Protein AF-A0A502BNX2-F1 (afdb_monomer)

Radius of gyration: 26.46 Å; Cα contacts (8 Å, |Δi|>4): 18; chains: 1; bounding box: 55×59×56 Å

pLDDT: mean 72.1, std 10.44, range [44.0, 94.62]

Sequence (86 aa):
MKQTVIITAIFSLLLSASAYANEPSPTGLPGVRTQTPIVSAPPPAPEPDNQPAGTWKHFRVGNTDVSISGSVNVDVGTGNSRRSGR

Structure (mmCIF, N/CA/C/O backbone):
data_AF-A0A502BNX2-F1
#
_entry.id   AF-A0A502BNX2-F1
#
loop_
_atom_site.group_PDB
_atom_site.id
_atom_site.type_symbol
_atom_site.label_atom_id
_atom_site.label_alt_id
_atom_site.label_comp_id
_atom_site.label_asym_id
_atom_site.label_entity_id
_atom_site.label_seq_id
_atom_site.pdbx_PDB_ins_code
_atom_site.Cartn_x
_atom_site.Cartn_y
_atom_site.Cartn_z
_atom_site.occupancy
_atom_site.B_iso_or_equiv
_atom_site.auth_seq_id
_atom_site.auth_comp_id
_atom_site.auth_asym_id
_atom_site.auth_atom_id
_atom_site.pdbx_PDB_model_num
ATOM 1 N N . MET A 1 1 ? 4.996 -46.916 -23.959 1.00 59.78 1 MET A N 1
ATOM 2 C CA . MET A 1 1 ? 4.476 -45.835 -24.833 1.00 59.78 1 MET A CA 1
ATOM 3 C C . MET A 1 1 ? 3.942 -44.632 -24.055 1.00 59.78 1 MET A C 1
ATOM 5 O O . MET A 1 1 ? 4.289 -43.519 -24.403 1.00 59.78 1 MET A O 1
ATOM 9 N N . LYS A 1 2 ? 3.140 -44.806 -22.992 1.00 58.84 2 LYS A N 1
ATOM 10 C CA . LYS A 1 2 ? 2.593 -43.666 -22.221 1.00 58.84 2 LYS A CA 1
ATOM 11 C C . LYS A 1 2 ? 3.654 -42.913 -21.396 1.00 58.84 2 LYS A C 1
ATOM 13 O O . LYS A 1 2 ? 3.673 -41.692 -21.393 1.00 58.84 2 LYS A O 1
ATOM 18 N N . GLN A 1 3 ? 4.583 -43.635 -20.765 1.00 62.00 3 GLN A N 1
ATOM 19 C CA . GLN A 1 3 ? 5.653 -43.035 -19.951 1.00 62.00 3 GLN A CA 1
ATOM 20 C C . GLN A 1 3 ? 6.677 -42.244 -20.780 1.00 62.00 3 GLN A C 1
ATOM 22 O O . GLN A 1 3 ? 7.107 -41.175 -20.367 1.00 62.00 3 GLN A O 1
ATOM 27 N N . THR A 1 4 ? 7.010 -42.718 -21.984 1.00 69.00 4 THR A N 1
ATOM 28 C CA . THR A 1 4 ? 7.930 -42.020 -22.896 1.00 69.00 4 THR A CA 1
ATOM 29 C C . THR A 1 4 ? 7.367 -40.684 -23.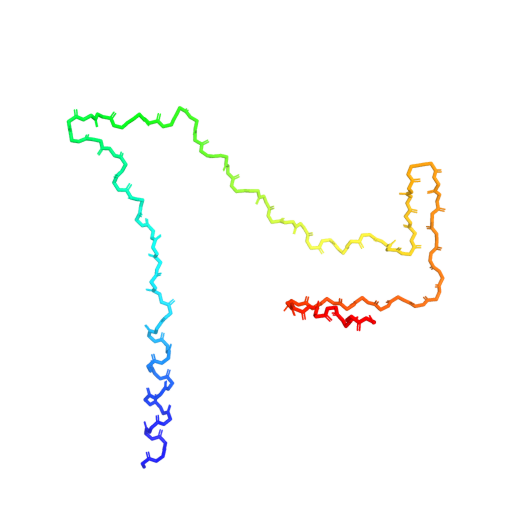379 1.00 69.00 4 THR A C 1
ATOM 31 O O . THR A 1 4 ? 8.132 -39.737 -23.521 1.00 69.00 4 THR A O 1
ATOM 34 N N . VAL A 1 5 ? 6.042 -40.586 -23.559 1.00 70.81 5 VAL A N 1
ATOM 35 C CA . VAL A 1 5 ? 5.343 -39.339 -23.927 1.00 70.81 5 VAL A CA 1
ATOM 36 C C . VAL A 1 5 ? 5.350 -38.332 -22.775 1.00 70.81 5 VAL A C 1
ATOM 38 O O . VAL A 1 5 ? 5.581 -37.148 -22.991 1.00 70.81 5 VAL A O 1
ATOM 41 N N . ILE A 1 6 ? 5.157 -38.796 -21.538 1.00 74.38 6 ILE A N 1
ATOM 42 C CA . ILE A 1 6 ? 5.175 -37.925 -20.353 1.00 74.38 6 ILE A CA 1
ATOM 43 C C . ILE A 1 6 ? 6.571 -37.323 -20.146 1.00 74.38 6 ILE A C 1
ATOM 45 O O . ILE A 1 6 ? 6.701 -36.126 -19.909 1.00 74.38 6 ILE A O 1
ATOM 49 N N . ILE A 1 7 ? 7.622 -38.131 -20.302 1.00 75.56 7 ILE A N 1
ATOM 50 C CA . ILE A 1 7 ? 9.008 -37.671 -20.132 1.00 75.56 7 ILE A CA 1
ATOM 51 C C . ILE A 1 7 ? 9.386 -36.643 -21.207 1.00 75.56 7 ILE A C 1
ATOM 53 O O . ILE A 1 7 ? 9.989 -35.620 -20.890 1.00 75.56 7 ILE A O 1
ATOM 57 N N . THR A 1 8 ? 8.992 -36.865 -22.466 1.00 71.62 8 THR A N 1
ATOM 58 C CA . THR A 1 8 ? 9.264 -35.903 -23.550 1.00 71.62 8 THR A CA 1
ATOM 59 C C . THR A 1 8 ? 8.491 -34.598 -23.380 1.00 71.62 8 THR A C 1
ATOM 61 O O . THR A 1 8 ? 9.051 -33.535 -23.648 1.00 71.62 8 THR A O 1
ATOM 64 N N . ALA A 1 9 ? 7.253 -34.651 -22.883 1.00 70.44 9 ALA A N 1
ATOM 65 C CA . ALA A 1 9 ? 6.452 -33.460 -22.600 1.00 70.44 9 ALA A CA 1
ATOM 66 C C . ALA A 1 9 ? 7.045 -32.606 -21.465 1.00 70.44 9 ALA A C 1
ATOM 68 O O . ALA A 1 9 ? 7.109 -31.385 -21.576 1.00 70.44 9 ALA A O 1
ATOM 69 N N . ILE A 1 10 ? 7.540 -33.235 -20.394 1.00 74.19 10 ILE A N 1
ATOM 70 C CA . ILE A 1 10 ? 8.175 -32.515 -19.276 1.00 74.19 10 ILE A CA 1
ATOM 71 C C . ILE A 1 10 ? 9.512 -31.900 -19.715 1.00 74.19 10 ILE A C 1
ATOM 73 O O . ILE A 1 10 ? 9.808 -30.757 -19.373 1.00 74.19 10 ILE A O 1
ATOM 77 N N . PHE A 1 11 ? 10.299 -32.625 -20.516 1.00 69.00 11 PHE A N 1
ATOM 78 C CA . PHE A 1 11 ? 11.580 -32.135 -21.025 1.00 69.00 11 PHE A CA 1
ATOM 79 C C . PHE A 1 11 ? 11.417 -30.905 -21.930 1.00 69.00 11 PHE A C 1
ATOM 81 O O . PHE A 1 11 ? 12.145 -29.930 -21.782 1.00 69.00 11 PHE A O 1
ATOM 88 N N . SER A 1 12 ? 10.424 -30.906 -22.821 1.00 66.56 12 SER A N 1
ATOM 89 C CA . SER A 1 12 ? 10.166 -29.768 -23.718 1.00 66.56 12 SER A CA 1
ATOM 90 C C . SER A 1 12 ? 9.628 -28.528 -22.987 1.00 66.56 12 SER A C 1
ATOM 92 O O . SER A 1 12 ? 9.933 -27.403 -23.388 1.00 66.56 12 SER A O 1
ATOM 94 N N . LEU A 1 13 ? 8.922 -28.705 -21.866 1.00 63.72 13 LEU A N 1
ATOM 95 C CA . LEU A 1 13 ? 8.469 -27.591 -21.027 1.00 63.72 13 LEU A CA 1
ATOM 96 C C . LEU A 1 13 ? 9.637 -26.866 -20.331 1.00 63.72 13 LEU A C 1
ATOM 98 O O . LEU A 1 13 ? 9.624 -25.642 -20.220 1.00 63.72 13 LEU A O 1
ATOM 102 N N . LEU A 1 14 ? 10.670 -27.604 -19.910 1.00 63.12 14 LEU A N 1
ATOM 103 C CA . LEU A 1 14 ? 11.840 -27.049 -19.215 1.00 63.12 14 LEU A CA 1
ATOM 104 C C . LEU A 1 14 ? 12.750 -26.202 -20.123 1.00 63.12 14 LEU A C 1
ATOM 106 O O . LEU A 1 14 ? 13.417 -25.297 -19.633 1.00 63.12 14 LEU A O 1
ATOM 110 N N . LEU A 1 15 ? 12.759 -26.448 -21.438 1.00 62.09 15 LEU A N 1
ATOM 111 C CA . LEU A 1 15 ? 13.568 -25.677 -22.396 1.00 62.09 15 LEU A CA 1
ATOM 112 C C . LEU A 1 15 ? 12.930 -24.342 -22.827 1.00 62.09 15 LEU A C 1
ATOM 114 O O . LEU A 1 15 ? 13.580 -23.547 -23.499 1.00 62.09 15 LEU A O 1
ATOM 118 N N . SER A 1 16 ? 11.676 -24.072 -22.453 1.00 60.69 16 SER A N 1
ATOM 119 C CA . SER A 1 16 ? 10.904 -22.928 -22.971 1.00 60.69 16 SER A CA 1
ATOM 120 C C . SER A 1 16 ? 11.017 -21.644 -22.126 1.00 60.69 16 SER A C 1
ATOM 122 O O . SER A 1 16 ? 10.296 -20.682 -22.380 1.00 60.69 16 SER A O 1
ATOM 124 N N . ALA A 1 17 ? 11.881 -21.610 -21.104 1.00 61.28 17 ALA A N 1
ATOM 125 C CA . ALA A 1 17 ? 11.818 -20.611 -20.029 1.00 61.28 17 ALA A CA 1
ATOM 126 C C . ALA A 1 17 ? 12.847 -19.459 -20.083 1.00 61.28 17 ALA A C 1
ATOM 128 O O . ALA A 1 17 ? 12.997 -18.747 -19.092 1.00 61.28 17 ALA A O 1
ATOM 129 N N . SER A 1 18 ? 13.551 -19.212 -21.191 1.00 62.84 18 SER A N 1
ATOM 130 C CA . SER A 1 18 ? 14.532 -18.111 -21.215 1.00 62.84 18 SER A CA 1
ATOM 131 C C . SER A 1 18 ? 14.704 -17.444 -22.579 1.00 62.84 18 SER A C 1
ATOM 133 O O . SER A 1 18 ? 15.673 -17.671 -23.295 1.00 62.84 18 SER A O 1
ATOM 135 N N . ALA A 1 19 ? 13.795 -16.519 -22.888 1.00 57.09 19 ALA A N 1
ATOM 136 C CA . ALA A 1 19 ? 14.056 -15.434 -2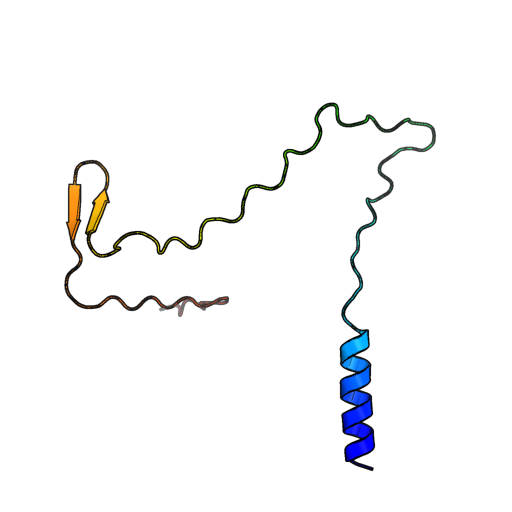3.831 1.00 57.09 19 ALA A CA 1
ATOM 137 C C . ALA A 1 19 ? 13.967 -14.103 -23.069 1.00 57.09 19 ALA A C 1
ATOM 139 O O . ALA A 1 19 ? 12.909 -13.482 -22.987 1.00 57.09 19 ALA A O 1
ATOM 140 N N . TYR A 1 20 ? 15.076 -13.691 -22.454 1.00 62.47 20 TYR A N 1
ATOM 141 C CA . TYR A 1 20 ? 15.202 -12.356 -21.875 1.00 62.47 20 TYR A CA 1
ATOM 142 C C . TYR A 1 20 ? 15.591 -11.386 -22.994 1.00 62.47 20 TYR A C 1
ATOM 144 O O . TYR A 1 20 ? 16.685 -11.482 -23.547 1.00 62.47 20 TYR A O 1
ATOM 152 N N . ALA A 1 21 ? 14.703 -10.452 -23.335 1.00 59.00 21 ALA A N 1
ATOM 153 C CA . ALA A 1 21 ? 15.023 -9.332 -24.215 1.00 59.00 21 ALA A CA 1
ATOM 154 C C . ALA A 1 21 ? 15.858 -8.303 -23.432 1.00 59.00 21 ALA A C 1
ATOM 156 O O . ALA A 1 21 ? 15.328 -7.327 -22.914 1.00 59.00 21 ALA A O 1
ATOM 157 N N . ASN A 1 22 ? 17.160 -8.564 -23.286 1.00 57.88 22 ASN A N 1
ATOM 158 C CA . ASN A 1 22 ? 18.106 -7.651 -22.629 1.00 57.88 22 ASN A CA 1
ATOM 159 C C . ASN A 1 22 ? 18.842 -6.738 -23.626 1.00 57.88 22 ASN A C 1
ATOM 161 O O . ASN A 1 22 ? 19.845 -6.118 -23.282 1.00 57.88 22 ASN A O 1
ATOM 165 N N . GLU A 1 23 ? 18.400 -6.678 -24.880 1.00 59.38 23 GLU A N 1
ATOM 166 C CA . GLU A 1 23 ? 19.056 -5.840 -25.876 1.00 59.38 23 GLU A CA 1
ATOM 167 C C . GLU A 1 23 ? 18.414 -4.449 -25.879 1.00 59.38 23 GLU A C 1
ATOM 169 O O . GLU A 1 23 ? 17.241 -4.316 -26.242 1.00 59.38 23 GLU A O 1
ATOM 174 N N . PRO A 1 24 ? 19.139 -3.392 -25.464 1.00 61.06 24 PRO A N 1
ATOM 175 C CA . PRO A 1 24 ? 18.662 -2.039 -25.678 1.00 61.06 24 PRO A CA 1
ATOM 176 C C . PRO A 1 24 ? 18.564 -1.795 -27.187 1.00 61.06 24 PRO A C 1
ATOM 178 O O . PRO A 1 24 ? 19.534 -1.988 -27.921 1.00 61.06 24 PRO A O 1
ATOM 181 N N . SER A 1 25 ? 17.390 -1.360 -27.650 1.00 66.12 25 SER A N 1
ATOM 182 C CA . SER A 1 25 ? 17.165 -0.965 -29.041 1.00 66.12 25 SER A CA 1
ATOM 183 C C . SER A 1 25 ? 18.264 -0.001 -29.506 1.00 66.12 25 SER A C 1
ATOM 185 O O . SER A 1 25 ? 18.607 0.915 -28.745 1.00 66.12 25 SER A O 1
ATOM 187 N N . PRO A 1 26 ? 18.799 -0.143 -30.736 1.00 64.19 26 PRO A N 1
ATOM 188 C CA . PRO A 1 26 ? 19.795 0.780 -31.263 1.00 64.19 26 PRO A CA 1
ATOM 189 C C . PRO A 1 26 ? 19.185 2.183 -31.334 1.00 64.19 26 PRO A C 1
ATOM 191 O O . PRO A 1 26 ? 18.428 2.528 -32.237 1.00 64.19 26 PRO A O 1
ATOM 194 N N . THR A 1 27 ? 19.481 2.984 -30.315 1.00 65.38 27 THR A N 1
ATOM 195 C CA . THR A 1 27 ? 18.974 4.343 -30.161 1.00 65.38 27 THR A CA 1
ATOM 196 C C . THR A 1 27 ? 20.043 5.275 -30.711 1.00 65.38 27 THR A C 1
ATOM 198 O O . THR A 1 27 ? 20.973 5.668 -30.005 1.00 65.38 27 THR A O 1
ATOM 201 N N . GLY A 1 28 ? 19.966 5.573 -32.006 1.00 67.12 28 GLY A N 1
ATOM 202 C CA . GLY A 1 28 ? 20.907 6.486 -32.647 1.00 67.12 28 GLY A CA 1
ATOM 203 C C . GLY A 1 28 ? 20.697 6.604 -34.150 1.00 67.12 28 GLY A C 1
ATOM 204 O O . GLY A 1 28 ? 20.472 5.612 -34.838 1.00 67.12 28 GLY A O 1
ATOM 205 N N . LEU A 1 29 ? 20.780 7.832 -34.662 1.00 77.12 29 LEU A N 1
ATOM 206 C CA . LEU A 1 29 ? 20.863 8.080 -36.099 1.00 77.12 29 LEU A CA 1
ATOM 207 C C . LEU A 1 29 ? 22.276 7.712 -36.594 1.00 77.12 29 LEU A C 1
ATOM 209 O O . LEU A 1 29 ? 23.249 7.987 -35.882 1.00 77.12 29 LEU A O 1
ATOM 213 N N . PRO A 1 30 ? 22.428 7.132 -37.801 1.00 79.44 30 PRO A N 1
ATOM 214 C CA . PRO A 1 30 ? 23.739 6.837 -38.372 1.00 79.44 30 PRO A CA 1
ATOM 215 C C . PRO A 1 30 ? 24.637 8.082 -38.387 1.00 79.44 30 PRO A C 1
ATOM 217 O O . PRO A 1 30 ? 24.249 9.130 -38.897 1.00 79.44 30 PRO A O 1
ATOM 220 N N . GLY A 1 31 ? 25.836 7.971 -37.812 1.00 77.69 31 GLY A N 1
ATOM 221 C CA . GLY A 1 31 ? 26.811 9.068 -37.747 1.00 77.69 31 GLY A CA 1
ATOM 222 C C . GLY A 1 31 ? 26.668 10.016 -36.549 1.00 77.69 31 GLY A C 1
ATOM 223 O O . GLY A 1 31 ? 27.514 10.892 -36.382 1.00 77.69 31 GLY A O 1
ATOM 224 N N . VAL A 1 32 ? 25.665 9.837 -35.681 1.00 78.00 32 VAL A N 1
ATOM 225 C CA . VAL A 1 32 ? 25.484 10.652 -34.469 1.00 78.00 32 VAL A CA 1
ATOM 226 C C . VAL A 1 32 ? 25.921 9.864 -33.237 1.00 78.00 32 VAL A C 1
ATOM 228 O O . VAL A 1 32 ? 25.445 8.760 -32.986 1.00 78.00 32 VAL A O 1
ATOM 231 N N . ARG A 1 33 ? 26.830 10.440 -32.441 1.00 74.44 33 ARG A N 1
ATOM 232 C CA . ARG A 1 33 ? 27.223 9.867 -31.148 1.00 74.44 33 ARG A CA 1
ATOM 233 C C . ARG A 1 33 ? 26.071 10.007 -30.157 1.00 74.44 33 ARG A C 1
ATOM 235 O O . ARG A 1 33 ? 25.639 11.123 -29.877 1.00 74.44 33 ARG A O 1
ATOM 242 N N . THR A 1 34 ? 25.594 8.890 -29.617 1.00 69.44 34 THR A N 1
ATOM 243 C CA . THR A 1 34 ? 24.560 8.889 -28.579 1.00 69.44 34 THR A CA 1
ATOM 244 C C . THR A 1 34 ? 25.082 9.602 -27.331 1.00 69.44 34 THR A C 1
ATOM 246 O O . THR A 1 34 ? 26.181 9.312 -26.853 1.00 69.44 34 THR A O 1
ATOM 249 N N . GLN A 1 35 ? 24.309 10.558 -26.813 1.00 70.81 35 GLN A N 1
ATOM 250 C CA . GLN A 1 35 ? 24.658 11.277 -25.592 1.00 70.81 35 GLN A CA 1
ATOM 251 C C . GLN A 1 35 ? 24.614 10.307 -24.408 1.00 70.81 35 GLN A C 1
ATOM 253 O O . GLN A 1 35 ? 23.571 9.724 -24.115 1.00 70.81 35 GLN A O 1
ATOM 258 N N . THR A 1 36 ? 25.744 10.125 -23.726 1.00 68.56 36 THR A N 1
ATOM 259 C CA . THR A 1 36 ? 25.798 9.313 -22.508 1.00 68.56 36 THR A CA 1
ATOM 260 C C . THR A 1 36 ? 25.018 10.012 -21.392 1.00 68.56 36 THR A C 1
ATOM 262 O O . THR A 1 36 ? 25.194 11.223 -21.211 1.00 68.56 36 THR A O 1
ATOM 265 N N . PRO A 1 37 ? 24.173 9.296 -20.631 1.00 65.38 37 PRO A N 1
ATOM 266 C CA . PRO A 1 37 ? 23.508 9.881 -19.479 1.00 65.38 37 PRO A CA 1
ATOM 267 C C . PRO A 1 37 ? 24.558 10.404 -18.494 1.00 65.38 37 PRO A C 1
ATOM 269 O O . PRO A 1 37 ? 25.473 9.685 -18.107 1.00 65.38 37 PRO A O 1
ATOM 272 N N . ILE A 1 38 ? 24.425 11.673 -18.106 1.00 67.38 38 ILE A N 1
ATOM 273 C CA . ILE A 1 38 ? 25.328 12.351 -17.158 1.00 67.38 38 ILE A CA 1
ATOM 274 C C . ILE A 1 38 ? 25.215 11.727 -15.757 1.00 67.38 38 ILE A C 1
ATOM 276 O O . ILE A 1 38 ? 26.149 11.784 -14.962 1.00 67.38 38 ILE A O 1
ATOM 280 N N . VAL A 1 39 ? 24.066 11.121 -15.461 1.00 66.44 39 VAL A N 1
ATOM 281 C CA . VAL A 1 39 ? 23.728 10.561 -14.155 1.00 66.44 39 VAL A CA 1
ATOM 282 C C . VAL A 1 39 ? 23.521 9.060 -14.318 1.00 66.44 39 VAL A C 1
ATOM 284 O O . VAL A 1 39 ? 22.656 8.628 -15.079 1.00 66.44 39 VAL A O 1
ATOM 287 N N . SER A 1 40 ? 24.331 8.270 -13.611 1.00 73.75 40 SER A N 1
ATOM 288 C CA . SER A 1 40 ? 24.105 6.830 -13.478 1.00 73.75 40 SER A CA 1
ATOM 289 C C . SER A 1 40 ? 22.760 6.591 -12.799 1.00 73.75 40 SER A C 1
ATOM 291 O O . SER A 1 40 ? 22.406 7.318 -11.868 1.00 73.75 40 SER A O 1
ATOM 293 N N . ALA A 1 41 ? 22.022 5.568 -13.237 1.00 73.69 41 ALA A N 1
ATOM 294 C CA . ALA A 1 41 ? 20.788 5.178 -12.569 1.00 73.69 41 ALA A CA 1
ATOM 295 C C . ALA A 1 41 ? 21.059 4.946 -11.066 1.00 73.69 41 ALA A C 1
ATOM 297 O O . ALA A 1 41 ? 22.093 4.352 -10.731 1.00 73.69 41 ALA A O 1
ATOM 298 N N . PRO A 1 42 ? 20.176 5.423 -10.167 1.00 74.69 42 PRO A N 1
ATOM 299 C CA . PRO A 1 42 ? 20.281 5.130 -8.746 1.00 74.69 42 PRO A CA 1
ATOM 300 C C . PRO A 1 42 ? 20.326 3.614 -8.512 1.00 74.69 42 PRO A C 1
ATOM 302 O O . PRO A 1 42 ? 19.676 2.872 -9.257 1.00 74.69 42 PRO A O 1
ATOM 305 N N . PRO A 1 43 ? 21.068 3.137 -7.497 1.00 81.50 43 PRO A N 1
ATOM 306 C CA . PRO A 1 43 ? 21.051 1.726 -7.143 1.00 81.50 43 PRO A CA 1
ATOM 307 C C . PRO A 1 43 ? 19.612 1.277 -6.827 1.00 81.50 43 PRO A C 1
ATOM 309 O O . PRO A 1 43 ? 18.826 2.084 -6.316 1.00 81.50 43 PRO A O 1
ATOM 312 N N . PRO A 1 44 ? 19.253 0.014 -7.126 1.00 78.06 44 PRO A N 1
ATOM 313 C CA . PRO A 1 44 ? 17.946 -0.532 -6.785 1.00 78.06 44 PRO A CA 1
ATOM 314 C C . PRO A 1 44 ? 17.623 -0.292 -5.309 1.00 78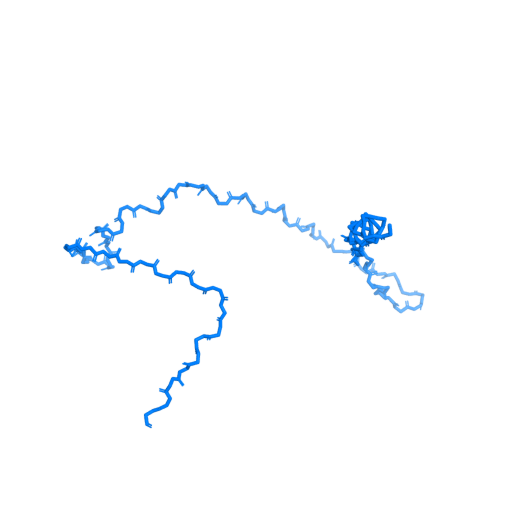.06 44 PRO A C 1
ATOM 316 O O . PRO A 1 44 ? 18.486 -0.471 -4.446 1.00 78.06 44 PRO A O 1
ATOM 319 N N . ALA A 1 45 ? 16.391 0.140 -5.030 1.00 79.12 45 ALA A N 1
ATOM 320 C CA . ALA A 1 45 ? 15.941 0.319 -3.658 1.00 79.12 45 ALA A CA 1
ATOM 321 C C . ALA A 1 45 ? 16.063 -1.017 -2.898 1.00 79.12 45 ALA A C 1
ATOM 323 O O . ALA A 1 45 ? 15.762 -2.060 -3.487 1.00 79.12 45 ALA A O 1
ATOM 324 N N . PRO A 1 46 ? 16.495 -1.001 -1.622 1.00 80.94 46 PRO A N 1
ATOM 325 C CA . PRO A 1 46 ? 16.4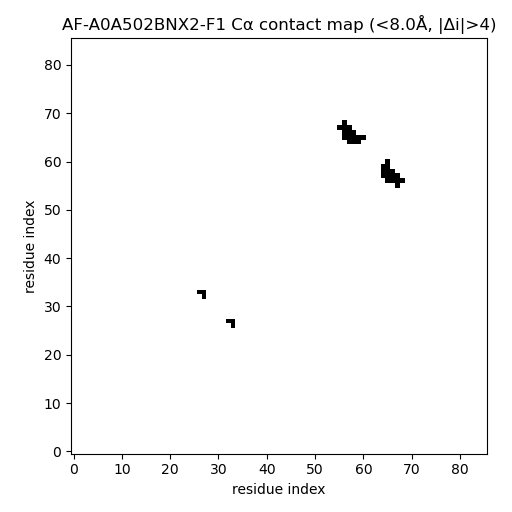88 -2.194 -0.787 1.00 80.94 46 PRO A CA 1
ATOM 326 C C . PRO A 1 46 ? 15.108 -2.853 -0.796 1.00 80.94 46 PRO A C 1
ATOM 328 O O . PRO A 1 46 ? 14.088 -2.156 -0.805 1.00 80.94 46 PRO A O 1
ATOM 331 N N . GLU A 1 47 ? 15.080 -4.187 -0.803 1.00 81.31 47 GLU A N 1
ATOM 332 C CA . GLU A 1 47 ? 13.830 -4.926 -0.643 1.00 81.31 47 GLU A CA 1
ATOM 333 C C . GLU A 1 47 ? 13.131 -4.457 0.644 1.00 81.31 47 GLU A C 1
ATOM 335 O O . GLU A 1 47 ? 13.802 -4.258 1.662 1.00 81.31 47 GLU A O 1
ATOM 340 N N . PRO A 1 48 ? 11.808 -4.219 0.609 1.00 75.62 48 PRO A N 1
ATOM 341 C CA . PRO A 1 48 ? 11.084 -3.794 1.793 1.00 75.62 48 PRO A CA 1
ATOM 342 C C . PRO A 1 48 ? 11.224 -4.866 2.870 1.00 75.62 48 PRO A C 1
ATOM 344 O O . PRO A 1 48 ? 10.990 -6.048 2.608 1.00 75.62 48 PRO A O 1
ATOM 347 N N . ASP A 1 49 ? 11.598 -4.448 4.080 1.00 75.19 49 ASP A N 1
ATOM 348 C CA . ASP A 1 49 ? 11.678 -5.353 5.218 1.00 75.19 49 ASP A CA 1
ATOM 349 C C . ASP A 1 49 ? 10.351 -6.109 5.360 1.00 75.19 49 ASP A C 1
ATOM 351 O O . ASP A 1 49 ? 9.275 -5.505 5.386 1.00 75.19 49 ASP A O 1
ATOM 355 N N . ASN A 1 50 ? 10.431 -7.435 5.521 1.00 64.50 50 ASN A N 1
ATOM 356 C CA . ASN A 1 50 ? 9.303 -8.314 5.865 1.00 64.50 50 ASN A CA 1
ATOM 357 C C . ASN A 1 50 ? 8.776 -8.046 7.286 1.00 64.50 50 ASN A C 1
ATOM 359 O O . ASN A 1 50 ? 8.296 -8.953 7.971 1.00 64.50 50 ASN A O 1
ATOM 363 N N . GLN A 1 51 ? 8.900 -6.815 7.776 1.00 62.66 51 GLN A N 1
ATOM 364 C CA . GLN A 1 51 ? 8.300 -6.424 9.024 1.00 62.66 51 GLN A CA 1
ATOM 365 C C . GLN A 1 51 ? 6.786 -6.529 8.829 1.00 62.66 51 GLN A C 1
ATOM 367 O O . GLN A 1 51 ? 6.240 -5.876 7.934 1.00 62.66 51 GLN A O 1
ATOM 372 N N . PRO A 1 52 ? 6.091 -7.377 9.610 1.00 60.34 52 PRO A N 1
ATOM 373 C CA . PRO A 1 52 ? 4.647 -7.448 9.527 1.00 60.34 52 PRO A CA 1
ATOM 374 C C . PRO A 1 52 ? 4.114 -6.034 9.720 1.00 60.34 52 PRO A C 1
ATOM 376 O O . PRO A 1 52 ? 4.479 -5.364 10.691 1.00 60.34 52 PRO A O 1
ATOM 379 N N . ALA A 1 53 ? 3.311 -5.574 8.754 1.00 61.09 53 ALA A N 1
ATOM 380 C CA . ALA A 1 53 ? 2.656 -4.278 8.825 1.00 61.09 53 ALA A CA 1
ATOM 381 C C . ALA A 1 53 ? 2.063 -4.143 10.231 1.00 61.09 53 ALA A C 1
ATOM 383 O O . ALA A 1 53 ? 1.375 -5.058 10.695 1.00 61.09 53 ALA A O 1
ATOM 384 N N . GLY A 1 54 ? 2.441 -3.071 10.934 1.00 62.81 54 GLY A N 1
ATOM 385 C CA . GLY A 1 54 ? 2.132 -2.893 12.350 1.00 62.81 54 GLY A CA 1
ATOM 386 C C . GLY A 1 54 ? 0.659 -3.159 12.660 1.00 62.81 54 GLY A C 1
ATOM 387 O O . GLY A 1 54 ? -0.194 -3.088 11.781 1.00 62.81 54 GLY A O 1
ATOM 388 N N . THR A 1 55 ? 0.364 -3.491 13.917 1.00 68.88 55 THR A N 1
ATOM 389 C CA . 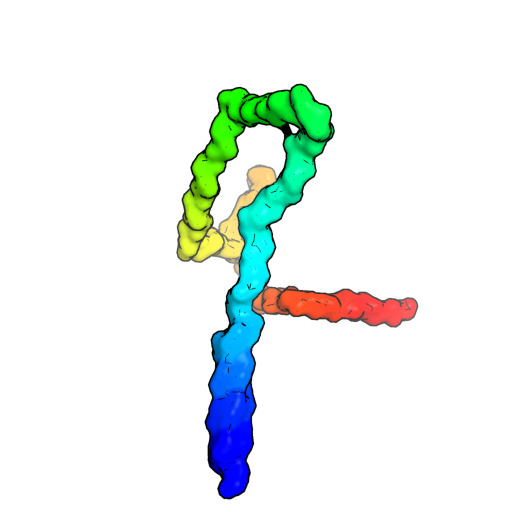THR A 1 55 ? -0.955 -3.904 14.417 1.00 68.88 55 THR A CA 1
ATOM 390 C C . THR A 1 55 ? -2.127 -3.161 13.751 1.00 68.88 55 THR A C 1
ATOM 392 O O . THR A 1 55 ? -2.544 -2.109 14.220 1.00 68.88 55 THR A O 1
ATOM 395 N N . TRP A 1 56 ? -2.724 -3.749 12.703 1.00 73.50 56 TRP A N 1
ATOM 396 C CA . TRP A 1 56 ? -3.852 -3.169 11.944 1.00 73.50 56 TRP A CA 1
ATOM 397 C C . TRP A 1 56 ? -5.061 -2.821 12.826 1.00 73.50 56 TRP A C 1
ATOM 399 O O . TRP A 1 56 ? -5.901 -1.998 12.475 1.00 73.50 56 TRP A O 1
ATOM 409 N N . LYS A 1 57 ? -5.151 -3.444 14.004 1.00 82.00 57 LYS A N 1
ATOM 410 C CA . LYS A 1 57 ? -6.225 -3.196 14.965 1.00 82.00 57 LYS A CA 1
ATOM 411 C C . LYS A 1 57 ? -6.189 -1.794 15.563 1.00 82.00 57 LYS A C 1
ATOM 413 O O . LYS A 1 57 ? -7.245 -1.326 15.969 1.00 82.00 57 LYS A O 1
ATOM 418 N N . HIS A 1 58 ? -5.024 -1.147 15.627 1.00 87.88 58 HIS A N 1
ATOM 419 C CA . HIS A 1 58 ? -4.877 0.185 16.205 1.00 87.88 58 HIS A CA 1
ATOM 420 C C . HIS A 1 58 ? -3.995 1.049 15.313 1.00 87.88 58 HIS A C 1
ATOM 422 O O . HIS A 1 58 ? -2.805 0.783 15.158 1.00 87.88 58 HIS A O 1
ATOM 428 N N . PHE A 1 59 ? -4.570 2.095 14.736 1.00 88.50 59 PHE A N 1
ATOM 429 C CA . PHE A 1 59 ? -3.836 3.038 13.900 1.00 88.50 59 PHE A CA 1
ATOM 430 C C . PHE A 1 59 ? -4.398 4.444 14.068 1.00 88.50 59 PHE A C 1
ATOM 432 O O . PHE A 1 59 ? -5.503 4.631 14.574 1.00 88.50 59 PHE A O 1
ATOM 439 N N . ARG A 1 60 ? -3.626 5.446 13.652 1.00 89.25 60 ARG A N 1
ATOM 440 C CA . ARG A 1 60 ? -4.003 6.854 13.775 1.00 89.25 60 ARG A CA 1
ATOM 441 C C . ARG A 1 60 ? -4.288 7.450 12.404 1.00 89.25 60 ARG A C 1
ATOM 443 O O . ARG A 1 60 ? -3.528 7.226 11.465 1.00 89.25 60 ARG A O 1
ATOM 450 N N . VAL A 1 61 ? -5.356 8.234 12.296 1.00 86.50 61 VAL A N 1
ATOM 451 C CA . VAL A 1 61 ? -5.704 9.007 11.096 1.00 86.50 61 VAL A CA 1
ATOM 452 C C . VAL A 1 61 ? -5.749 10.482 11.478 1.00 86.50 61 VAL A C 1
ATOM 454 O O . VAL A 1 61 ? -6.635 10.917 12.213 1.00 86.50 61 VAL A O 1
ATOM 457 N N . GLY A 1 62 ? -4.760 11.253 11.020 1.00 93.56 62 GLY A N 1
ATOM 458 C CA . GLY A 1 62 ? -4.572 12.637 11.460 1.00 93.56 62 GLY A CA 1
ATOM 459 C C . GLY A 1 62 ? -4.372 12.708 12.977 1.00 93.56 62 GLY A C 1
ATOM 460 O O . GLY A 1 62 ? -3.381 12.202 13.503 1.00 93.56 62 GLY A O 1
ATOM 461 N N . ASN A 1 63 ? -5.333 13.304 13.684 1.00 94.62 63 ASN A N 1
ATOM 462 C CA . ASN A 1 63 ? -5.313 13.440 15.142 1.00 94.62 63 ASN A CA 1
ATOM 463 C C . ASN A 1 63 ? -6.156 12.380 15.868 1.00 94.62 63 ASN A C 1
ATOM 465 O O . ASN A 1 63 ? -6.153 12.378 17.098 1.00 94.62 63 ASN A O 1
ATOM 469 N N . THR A 1 64 ? -6.837 11.493 15.142 1.00 91.31 64 THR A N 1
ATOM 470 C CA . THR A 1 64 ? -7.810 10.538 15.687 1.00 91.31 64 THR A CA 1
ATOM 471 C C . THR A 1 64 ? -7.229 9.134 15.790 1.00 91.31 64 THR A C 1
ATOM 473 O O . THR A 1 64 ? -6.667 8.623 14.821 1.00 91.31 64 THR A O 1
ATOM 476 N N . ASP A 1 65 ? -7.426 8.494 16.940 1.00 92.44 65 ASP A N 1
ATOM 477 C CA . ASP A 1 65 ? -7.064 7.095 17.164 1.00 92.44 65 ASP A CA 1
ATOM 478 C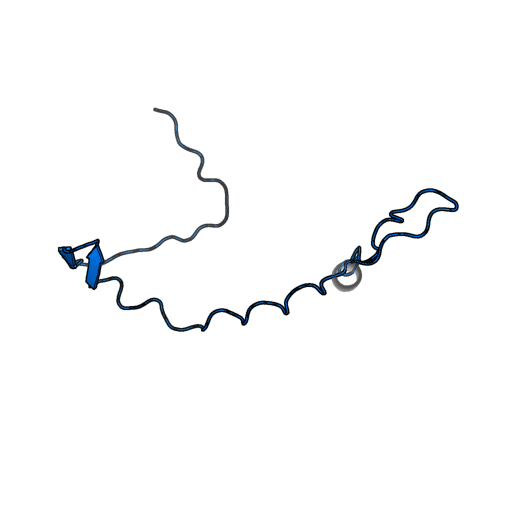 C . ASP A 1 65 ? -8.210 6.161 16.746 1.00 92.44 65 ASP A C 1
ATOM 480 O O . ASP A 1 65 ? -9.369 6.366 17.113 1.00 92.44 65 ASP A O 1
ATOM 484 N N . VAL A 1 66 ? -7.889 5.131 15.962 1.00 90.00 66 VAL A N 1
ATOM 485 C CA . VAL A 1 66 ? -8.834 4.143 15.428 1.00 90.00 66 VAL A CA 1
ATOM 486 C C . VAL A 1 66 ? -8.546 2.779 16.046 1.00 90.00 66 VAL A C 1
ATOM 488 O O . VAL A 1 66 ? -7.396 2.348 16.107 1.00 90.00 66 VAL A O 1
ATOM 491 N N . SER A 1 67 ? -9.602 2.092 16.489 1.00 91.44 67 SER A N 1
ATOM 492 C CA . SER A 1 67 ? -9.545 0.748 17.070 1.00 91.44 67 SER A CA 1
ATOM 493 C C . SER A 1 67 ? -10.554 -0.170 16.385 1.00 91.44 67 SER A C 1
ATOM 495 O O . SER A 1 67 ? -11.735 0.168 16.299 1.00 91.44 67 SER A O 1
ATOM 497 N N . ILE A 1 68 ? -10.104 -1.330 15.908 1.00 85.50 68 ILE A N 1
ATOM 498 C CA . ILE A 1 68 ? -10.956 -2.336 15.267 1.00 85.50 68 ILE A CA 1
ATOM 499 C C . ILE A 1 68 ? -11.220 -3.482 16.245 1.00 85.50 68 ILE A C 1
ATOM 501 O O . ILE A 1 68 ? -10.294 -4.166 16.687 1.00 85.50 68 ILE A O 1
ATOM 505 N N . SER A 1 69 ? -12.496 -3.722 16.549 1.00 85.88 69 SER A N 1
ATOM 506 C CA . SER A 1 69 ? -12.957 -4.861 17.346 1.00 85.88 69 SER A CA 1
ATOM 507 C C . SER A 1 69 ? -13.421 -6.024 16.458 1.00 85.88 69 SER A C 1
ATOM 509 O O . SER A 1 69 ? -13.777 -5.846 15.295 1.00 85.88 69 SER A O 1
ATOM 511 N N . GLY A 1 70 ? -13.410 -7.241 17.006 1.00 86.00 70 GLY A N 1
ATOM 512 C CA . GLY A 1 70 ? -13.825 -8.443 16.278 1.00 86.00 70 GLY A CA 1
ATOM 513 C C . GLY A 1 70 ? -12.734 -9.032 15.375 1.00 86.00 70 GLY A C 1
ATOM 514 O O . GLY A 1 70 ? -11.548 -9.006 15.715 1.00 86.00 70 GLY A O 1
ATOM 515 N N . SER A 1 71 ? -13.150 -9.626 14.251 1.00 82.50 71 SER A N 1
ATOM 516 C CA . SER A 1 71 ? -12.267 -10.292 13.283 1.00 82.50 71 SER A CA 1
ATOM 517 C C . SER A 1 71 ? -12.306 -9.581 11.931 1.00 82.50 71 SER A C 1
ATOM 519 O O . SER A 1 71 ? -13.359 -9.118 11.499 1.00 82.50 71 SER A O 1
ATOM 521 N N . VAL A 1 72 ? -11.145 -9.481 11.280 1.00 76.94 72 VAL A N 1
ATOM 522 C CA . VAL A 1 72 ? -10.988 -8.897 9.944 1.00 76.94 72 VAL A CA 1
ATOM 523 C C . VAL A 1 72 ? -10.437 -9.986 9.036 1.00 76.94 72 VAL A C 1
ATOM 525 O O . VAL A 1 72 ? -9.341 -10.484 9.284 1.00 76.94 72 VAL A O 1
ATOM 528 N N . ASN A 1 73 ? -11.192 -10.345 8.000 1.00 82.38 73 ASN A N 1
ATOM 529 C CA . ASN A 1 73 ? -10.715 -11.213 6.927 1.00 82.38 73 ASN A CA 1
ATOM 530 C C . ASN A 1 73 ? -10.246 -10.326 5.771 1.00 82.38 73 ASN A C 1
ATOM 532 O O . ASN A 1 73 ? -10.969 -9.416 5.365 1.00 82.38 73 ASN A O 1
ATOM 536 N N . VAL A 1 74 ? -9.031 -10.561 5.277 1.00 79.81 74 VAL A N 1
ATOM 537 C CA . VAL A 1 74 ? -8.450 -9.812 4.157 1.00 79.81 74 VAL A CA 1
ATOM 538 C C . VAL A 1 74 ? -8.261 -10.773 2.994 1.00 79.81 74 VAL A C 1
ATOM 540 O O . VAL A 1 74 ? -7.343 -11.590 3.004 1.00 79.81 74 VAL A O 1
ATOM 543 N N . ASP A 1 75 ? -9.128 -10.660 1.992 1.00 80.56 75 ASP A N 1
ATOM 544 C CA . ASP A 1 75 ? -9.042 -11.454 0.770 1.00 80.56 75 ASP A CA 1
ATOM 545 C C . ASP A 1 75 ? -8.182 -10.715 -0.261 1.00 80.56 75 ASP A C 1
ATOM 547 O O . ASP A 1 75 ? -8.569 -9.669 -0.787 1.00 80.56 75 ASP A O 1
ATOM 551 N N . VAL A 1 76 ? -6.999 -11.255 -0.561 1.00 80.06 76 VAL A N 1
ATOM 552 C CA . VAL A 1 76 ? -6.104 -10.713 -1.593 1.00 80.06 76 VAL A CA 1
ATOM 553 C C . VAL A 1 76 ? -6.180 -11.607 -2.825 1.00 80.06 76 VAL A C 1
ATOM 555 O O . VAL A 1 76 ? -5.582 -12.678 -2.870 1.00 80.06 76 VAL A O 1
ATOM 558 N N . GLY A 1 77 ? -6.938 -11.168 -3.829 1.00 79.81 77 GLY A N 1
ATOM 559 C CA . GLY A 1 77 ? -7.046 -11.839 -5.124 1.00 79.81 77 GLY A CA 1
ATOM 560 C C . GLY A 1 77 ? -6.328 -11.061 -6.224 1.00 79.81 77 GLY A C 1
ATOM 561 O O . GLY A 1 77 ? -6.534 -9.859 -6.386 1.00 79.81 77 GLY A O 1
ATOM 562 N N . THR A 1 78 ? -5.515 -11.742 -7.025 1.00 69.56 78 THR A N 1
ATOM 563 C CA . THR A 1 78 ? -4.919 -11.190 -8.245 1.00 69.56 78 THR A CA 1
ATOM 564 C C . THR A 1 78 ? -5.855 -11.418 -9.439 1.00 69.56 78 THR A C 1
ATOM 566 O O . THR A 1 78 ? -5.829 -12.464 -10.075 1.00 69.56 78 THR A O 1
ATOM 569 N N . GLY A 1 79 ? -6.677 -10.414 -9.776 1.00 60.31 79 GLY A N 1
ATOM 570 C CA . GLY A 1 79 ? -7.311 -10.304 -11.100 1.00 60.31 79 GLY A CA 1
ATOM 571 C C . GLY A 1 79 ? -8.832 -10.532 -11.199 1.00 60.31 79 GLY A C 1
ATOM 572 O O . GLY A 1 79 ? -9.375 -11.544 -10.773 1.00 60.31 79 GLY A O 1
ATOM 573 N N . ASN A 1 80 ? -9.475 -9.570 -11.877 1.00 63.06 80 ASN A N 1
ATOM 574 C CA . ASN A 1 80 ? -10.832 -9.529 -12.448 1.00 63.06 80 ASN A CA 1
ATOM 575 C C . ASN A 1 80 ? -12.044 -9.655 -11.499 1.00 63.06 80 ASN A C 1
ATOM 5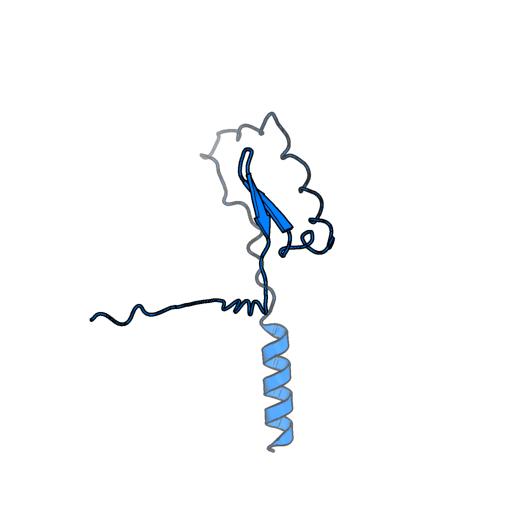77 O O . ASN A 1 80 ? -12.889 -10.541 -11.642 1.00 63.06 80 ASN A O 1
ATOM 581 N N . SER A 1 81 ? -12.210 -8.680 -10.601 1.00 62.09 81 SER A N 1
ATOM 582 C CA . SER A 1 81 ? -13.492 -8.420 -9.940 1.00 62.09 81 SER A CA 1
ATOM 583 C C . SER A 1 81 ? -14.505 -7.851 -10.946 1.00 62.09 81 SER A C 1
ATOM 585 O O . SER A 1 81 ? -14.636 -6.641 -11.135 1.00 62.09 81 SER A O 1
ATOM 587 N N . ARG A 1 82 ? -15.249 -8.731 -11.629 1.00 64.94 82 ARG A N 1
ATOM 588 C CA . ARG A 1 82 ? -16.417 -8.317 -12.421 1.00 64.94 82 ARG A CA 1
ATOM 589 C C . ARG A 1 82 ? -17.435 -7.674 -11.478 1.00 64.94 82 ARG A C 1
ATOM 591 O O . ARG A 1 82 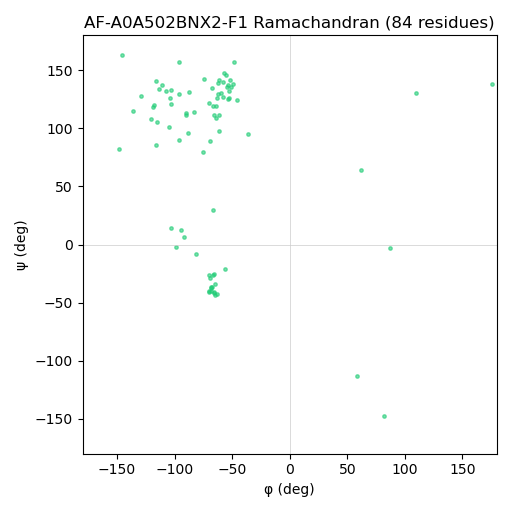? -18.032 -8.361 -10.653 1.00 64.94 82 ARG A O 1
ATOM 598 N N . ARG A 1 83 ? -17.646 -6.359 -11.600 1.00 63.59 83 ARG A N 1
ATOM 599 C CA . ARG A 1 83 ? -18.767 -5.691 -10.930 1.00 63.59 83 ARG A CA 1
ATOM 600 C C . ARG A 1 83 ? -20.062 -6.223 -11.538 1.00 63.59 83 ARG A C 1
ATOM 602 O O . ARG A 1 83 ? -20.344 -5.960 -12.703 1.00 63.59 83 ARG A O 1
ATOM 609 N N . SER A 1 84 ? -20.829 -6.977 -10.755 1.00 64.50 84 SER A N 1
ATOM 610 C CA . SER A 1 84 ? -22.210 -7.312 -11.098 1.00 64.50 84 SER A CA 1
ATOM 611 C C . SER A 1 84 ? -23.009 -6.012 -11.125 1.00 64.50 84 SER A C 1
ATOM 613 O O . SER A 1 84 ? -23.209 -5.387 -10.083 1.00 64.50 84 SER A O 1
ATOM 615 N N . GLY A 1 85 ? -23.403 -5.584 -12.325 1.00 63.28 85 GLY A N 1
ATOM 616 C CA . GLY A 1 85 ? -24.362 -4.505 -12.520 1.00 63.28 85 GLY A CA 1
ATOM 617 C C . GLY A 1 85 ? -25.708 -4.898 -11.919 1.00 63.28 85 GLY A C 1
ATOM 618 O O . GLY A 1 85 ? -26.111 -6.059 -12.001 1.00 63.28 85 GLY A O 1
ATOM 619 N N . ARG A 1 86 ? -26.335 -3.932 -11.258 1.00 44.00 86 ARG A N 1
ATOM 620 C CA . ARG A 1 86 ? -27.694 -4.006 -10.736 1.00 44.00 86 ARG A CA 1
ATOM 621 C C . ARG A 1 86 ? -28.664 -3.500 -11.793 1.00 44.00 86 ARG A C 1
ATOM 623 O O . ARG A 1 86 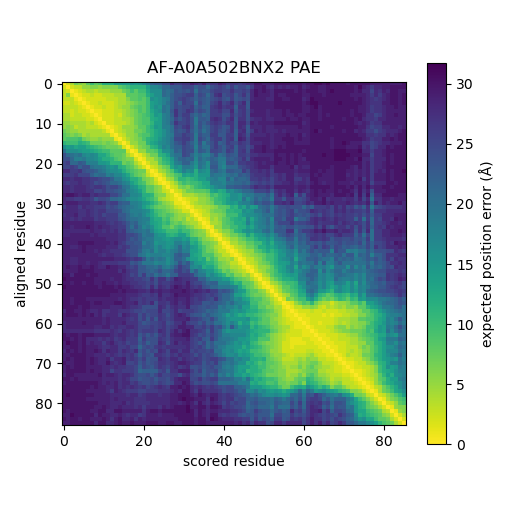? -28.259 -2.564 -12.517 1.00 44.00 86 ARG A O 1
#

Secondary structure (DSSP, 8-state):
-HHHHHHHHHHHHHTTS------------TTPPPPPPSSPPPPPPPPPP------TTEEEETTEEEE--S--------S-------

Solvent-accessible surface area (backbone atoms only — not comparable to full-atom values): 6400 Å² total; per-residue (Å²): 114,71,67,63,52,53,53,54,54,54,55,58,59,68,73,70,79,78,84,78,87,79,72,78,74,89,74,63,60,92,95,52,83,66,81,74,76,92,65,77,81,76,79,80,75,76,78,77,74,88,63,74,79,68,64,82,47,55,49,71,58,93,93,44,82,44,76,63,80,91,84,84,87,82,87,88,76,93,78,82,87,76,78,81,81,130

Organism: NCBI:txid215590

Mean predicted aligned error: 20.04 Å

Foldseek 3Di:
DVVVVVVVVVVVVVVPPDDDPPDDDPPDDPPDDDDDPPDDDDDDDPDPPPPPDPDPQWDDDPPDIHGDDDDDDDDDDDDDPDPDDD